Protein AF-A0A2R6EUV5-F1 (afdb_monomer_lite)

Sequence (141 aa):
TRKYAKRREFVTTEDEDHAREVRASMLAARQGQDDAFAELDSFAELDAQVDEAGIDDETYLAGSGIDPDAVAEAGERESSGSSSREETVRDALRELDEPTEDDIVAYTSERGVPEEYTRTALRKLVRAGEVSESRGVYRLL

Foldseek 3Di:
DCPCVPPDDQDDDPDPQVVVLSVVCVVCVVVVNNVVSVPDDGSVVVVVVVVVPDQDPCRVCVVVVHHVVVVVVVVVVQVDDDCHLLNQLVVQQVVDDQDFLVSSLVSSVVVPRHSVRSVVSQVVCVVVVQWDDDPRTIHGD

Secondary structure (DSSP, 8-state):
--TTTTPPP----S-HHHHHHHHHHHHHHHHT-HHHHHTSPPHHHHHHHHHHSS--HHHHHHHTT--HHHHHHHHHHHHSSSS-HHHHHHHHHHHSSS-BHHHHHHHHHHTT--HHHHHHHHHHHHHHTSEEEETTEEEE-

pLDDT: mean 86.88, std 10.49, range [44.81, 96.56]

Structure (mmCIF, N/CA/C/O backbone):
data_AF-A0A2R6EUV5-F1
#
_entry.id   AF-A0A2R6EUV5-F1
#
loop_
_atom_site.group_PDB
_atom_site.id
_atom_site.type_symbol
_atom_site.label_atom_id
_atom_site.label_alt_id
_atom_site.label_comp_id
_atom_site.label_asym_id
_atom_site.label_entity_id
_atom_site.label_seq_id
_atom_site.pdbx_PDB_ins_code
_atom_site.Cartn_x
_atom_site.Cartn_y
_atom_site.Cartn_z
_atom_site.occupancy
_atom_site.B_iso_or_equiv
_atom_site.auth_seq_id
_atom_site.auth_comp_id
_atom_site.auth_asym_id
_atom_site.auth_atom_id
_atom_site.pdbx_PDB_model_num
ATOM 1 N N . THR A 1 1 ? -8.170 29.679 25.928 1.00 59.78 1 THR A N 1
ATOM 2 C CA . THR A 1 1 ? -8.007 28.497 25.047 1.00 59.78 1 THR A CA 1
ATOM 3 C C . THR A 1 1 ? -7.784 27.251 25.900 1.00 59.78 1 THR A C 1
ATOM 5 O O . THR A 1 1 ? -6.671 27.005 26.326 1.00 59.78 1 THR A O 1
ATOM 8 N N . ARG A 1 2 ? -8.840 26.504 26.259 1.00 72.88 2 ARG A N 1
ATOM 9 C CA . ARG A 1 2 ? -8.752 25.211 26.987 1.00 72.88 2 ARG A CA 1
ATOM 10 C C .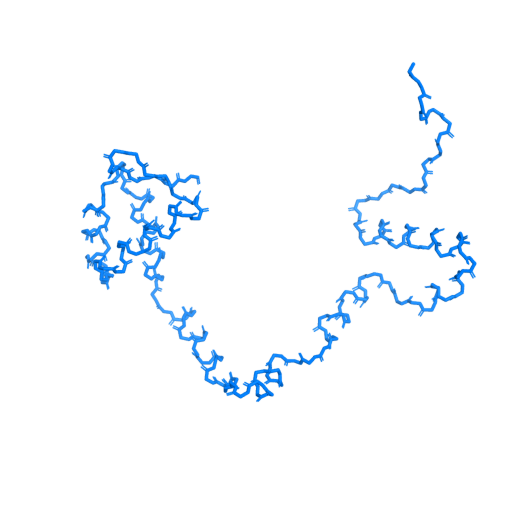 ARG A 1 2 ? -9.878 24.257 26.549 1.00 72.88 2 ARG A C 1
ATOM 12 O O . ARG A 1 2 ? -10.533 23.627 27.371 1.00 72.88 2 ARG A O 1
ATOM 19 N N . LYS A 1 3 ? -10.135 24.174 25.238 1.00 71.69 3 LYS A N 1
ATOM 20 C CA . LYS A 1 3 ? -11.258 23.403 24.659 1.00 71.69 3 LYS A CA 1
ATOM 21 C C . LYS A 1 3 ? -11.189 21.895 24.969 1.00 71.69 3 LYS A C 1
ATOM 23 O O . LYS A 1 3 ? -12.201 21.210 24.884 1.00 71.69 3 LYS A O 1
ATOM 28 N N . TYR A 1 4 ? -10.024 21.399 25.386 1.00 76.50 4 TYR A N 1
ATOM 29 C CA . TYR A 1 4 ? -9.775 19.975 25.615 1.00 76.50 4 TYR A CA 1
ATOM 30 C C . TYR A 1 4 ? -9.357 19.627 27.048 1.00 76.50 4 TYR A C 1
ATOM 32 O O . TYR A 1 4 ? -9.174 18.459 27.348 1.00 76.50 4 TYR A O 1
ATOM 40 N N . ALA A 1 5 ? -9.290 20.600 27.964 1.00 76.56 5 ALA A N 1
ATOM 41 C CA . ALA A 1 5 ? -8.778 20.376 29.324 1.00 76.56 5 ALA A CA 1
ATOM 42 C C . ALA A 1 5 ? -9.633 19.426 30.189 1.00 76.56 5 ALA A C 1
ATOM 44 O O . ALA A 1 5 ? -9.187 19.003 31.247 1.00 76.56 5 ALA A O 1
ATOM 45 N N . LYS A 1 6 ? -10.869 19.119 29.769 1.00 83.56 6 LYS A N 1
ATOM 46 C CA . LYS A 1 6 ? -11.764 18.166 30.450 1.00 83.56 6 LYS A CA 1
ATOM 47 C C . LYS A 1 6 ? -11.875 16.814 29.738 1.00 83.56 6 LYS A C 1
ATOM 49 O O . LYS A 1 6 ? -12.642 15.966 30.189 1.00 83.56 6 LYS A O 1
ATOM 54 N N . ARG A 1 7 ? -11.193 16.627 28.604 1.00 83.50 7 ARG A N 1
ATOM 55 C CA . ARG A 1 7 ? -11.191 15.338 27.906 1.00 83.50 7 ARG A CA 1
ATOM 56 C C . ARG A 1 7 ? -10.285 14.383 28.668 1.00 83.50 7 ARG A C 1
ATOM 58 O O . ARG A 1 7 ? -9.213 14.783 29.106 1.00 83.50 7 ARG A O 1
ATOM 65 N N . ARG A 1 8 ? -10.748 13.150 28.844 1.00 83.06 8 ARG A N 1
ATOM 66 C CA . ARG A 1 8 ? -9.929 12.068 29.383 1.00 83.06 8 ARG A CA 1
ATOM 67 C C . ARG A 1 8 ? -9.289 11.348 28.210 1.00 83.06 8 ARG A C 1
ATOM 69 O O . ARG A 1 8 ? -9.939 11.178 27.178 1.00 83.06 8 ARG A O 1
ATOM 76 N N . GLU A 1 9 ? -8.026 10.997 28.372 1.00 84.88 9 GLU A N 1
ATOM 77 C CA . GLU A 1 9 ? -7.363 10.068 27.471 1.00 84.88 9 GLU A CA 1
ATOM 78 C C . GLU A 1 9 ? -7.989 8.686 27.666 1.00 84.88 9 GLU A C 1
ATOM 80 O O . GLU A 1 9 ? -8.243 8.278 28.800 1.00 84.88 9 GLU A O 1
ATOM 85 N N . PHE A 1 10 ? -8.323 8.028 26.559 1.00 87.12 10 PHE A N 1
ATOM 86 C CA . PHE A 1 10 ? -8.945 6.707 26.579 1.00 87.12 10 PHE A CA 1
ATOM 87 C C . PHE A 1 10 ? -7.891 5.604 26.497 1.00 87.12 10 PHE A C 1
ATOM 89 O O . PHE A 1 10 ? -7.921 4.677 27.297 1.00 87.12 10 PHE A O 1
ATOM 96 N N . VAL A 1 11 ? -6.958 5.733 25.552 1.00 90.56 11 VAL A N 1
ATOM 97 C CA . VAL A 1 11 ? -5.829 4.826 25.349 1.00 90.56 11 VAL A CA 1
ATOM 98 C C . VAL A 1 11 ? -4.706 5.582 24.639 1.00 90.56 11 VAL A C 1
ATOM 100 O O . VAL A 1 11 ? -4.984 6.474 23.833 1.00 90.56 11 VAL A O 1
ATOM 103 N N . THR A 1 12 ? -3.465 5.202 24.928 1.00 92.06 12 THR A N 1
ATOM 104 C CA . THR A 1 12 ? -2.264 5.588 24.182 1.00 92.06 12 THR A CA 1
ATOM 105 C C . THR A 1 12 ? -1.470 4.315 23.927 1.00 92.06 12 THR A C 1
ATOM 107 O O . THR A 1 12 ? -1.209 3.565 24.864 1.00 92.06 12 THR A O 1
ATOM 110 N N . THR A 1 13 ? -1.118 4.060 22.672 1.00 93.25 13 THR A N 1
ATOM 111 C CA . THR A 1 13 ? -0.372 2.872 22.245 1.00 93.25 13 THR A CA 1
ATOM 112 C C . THR A 1 13 ? 0.444 3.199 20.997 1.00 93.25 13 THR A C 1
ATOM 114 O O . THR A 1 13 ? 0.079 4.104 20.245 1.00 93.25 13 THR A O 1
ATOM 117 N N . GLU A 1 14 ? 1.550 2.486 20.808 1.00 93.50 14 GLU A N 1
ATOM 118 C CA . GLU A 1 14 ? 2.384 2.541 19.598 1.00 93.50 14 GLU A CA 1
ATOM 119 C C . GLU A 1 14 ? 1.953 1.494 18.555 1.00 93.50 14 GLU A C 1
ATOM 121 O O . GLU A 1 14 ? 2.367 1.566 17.403 1.00 93.50 14 GLU A O 1
ATOM 126 N N . ASP A 1 15 ? 1.104 0.549 18.961 1.00 91.81 15 ASP A N 1
ATOM 127 C CA . ASP A 1 15 ? 0.519 -0.489 18.115 1.00 91.81 15 ASP A CA 1
ATOM 128 C C . ASP A 1 15 ? -0.789 0.017 17.483 1.00 91.81 15 ASP A C 1
ATOM 130 O O . ASP A 1 15 ? -1.746 0.376 18.184 1.00 91.81 15 ASP A O 1
ATOM 134 N N . GLU A 1 16 ? -0.816 0.074 16.151 1.00 89.75 16 GLU A N 1
ATOM 135 C CA . GLU A 1 16 ? -1.960 0.563 15.386 1.00 89.75 16 GLU A CA 1
ATOM 136 C C . GLU A 1 16 ? -3.181 -0.364 15.487 1.00 89.75 16 GLU A C 1
ATOM 138 O O . GLU A 1 16 ? -4.308 0.128 15.619 1.00 89.75 16 GLU A O 1
ATOM 143 N N . ASP A 1 17 ? -2.975 -1.681 15.482 1.00 90.44 17 ASP A N 1
ATOM 144 C CA . ASP A 1 17 ? -4.051 -2.669 15.571 1.00 90.44 17 ASP A CA 1
ATOM 145 C C . ASP A 1 17 ? -4.714 -2.580 16.941 1.00 90.44 17 ASP A C 1
ATOM 147 O O . ASP A 1 17 ? -5.941 -2.476 17.039 1.00 90.44 17 ASP A O 1
ATOM 151 N N . HIS A 1 18 ? -3.908 -2.447 17.997 1.00 90.06 18 HIS A N 1
ATOM 152 C CA . HIS A 1 18 ? -4.421 -2.212 19.344 1.00 90.06 18 HIS A CA 1
ATOM 153 C C . HIS A 1 18 ? -5.224 -0.901 19.438 1.00 90.06 18 HIS A C 1
ATOM 155 O O . HIS A 1 18 ? -6.277 -0.846 20.083 1.00 90.06 18 HIS A O 1
ATOM 161 N N . ALA A 1 19 ? -4.779 0.170 18.769 1.00 93.31 19 ALA A N 1
ATOM 162 C CA . ALA A 1 19 ? -5.521 1.431 18.733 1.00 93.31 19 ALA A CA 1
ATOM 163 C C . ALA A 1 19 ? -6.877 1.292 18.015 1.00 93.31 19 ALA A C 1
ATOM 165 O O . ALA A 1 19 ? -7.877 1.873 18.464 1.00 93.31 19 ALA A O 1
ATOM 166 N N . ARG A 1 20 ? -6.931 0.535 16.908 1.00 91.06 20 ARG A N 1
ATOM 167 C CA . ARG A 1 20 ? -8.175 0.254 16.170 1.00 91.06 20 ARG A CA 1
ATOM 168 C C . ARG A 1 20 ? -9.129 -0.602 16.999 1.00 91.06 20 ARG A C 1
ATOM 170 O O . ARG A 1 20 ? -10.304 -0.242 17.106 1.00 91.06 20 ARG A O 1
ATOM 177 N N . GLU A 1 21 ? -8.622 -1.634 17.661 1.00 91.44 21 GLU A N 1
ATOM 178 C CA . GLU A 1 21 ? -9.404 -2.549 18.493 1.00 91.44 21 GLU A CA 1
ATOM 179 C C . GLU A 1 21 ? -10.068 -1.835 19.676 1.00 91.44 21 GLU A C 1
ATOM 181 O O . GLU A 1 21 ? -11.283 -1.921 19.863 1.00 91.44 21 GLU A O 1
ATOM 186 N N . VAL A 1 22 ? -9.314 -1.022 20.424 1.00 93.50 22 VAL A N 1
ATOM 187 C CA . VAL A 1 22 ? -9.858 -0.266 21.565 1.00 93.50 22 VAL A CA 1
ATOM 188 C C . VAL A 1 22 ? -10.907 0.753 21.119 1.00 93.50 22 VAL A C 1
ATOM 190 O O . VAL A 1 22 ? -11.920 0.968 21.790 1.00 93.50 22 VAL A O 1
ATOM 193 N N . ARG A 1 23 ? -10.709 1.395 19.965 1.00 92.88 23 ARG A N 1
ATOM 194 C CA . ARG A 1 23 ? -11.715 2.309 19.417 1.00 92.88 23 ARG A CA 1
ATOM 195 C C . ARG A 1 23 ? -12.986 1.561 19.011 1.00 92.88 23 ARG A C 1
ATOM 197 O O . ARG A 1 23 ? -14.081 2.083 19.240 1.00 92.88 23 ARG A O 1
ATOM 204 N N . ALA A 1 24 ? -12.848 0.393 18.393 1.00 92.69 24 ALA A N 1
ATOM 205 C CA . ALA A 1 24 ? -13.968 -0.429 17.957 1.00 92.69 24 ALA A CA 1
ATOM 206 C C . ALA A 1 24 ? -14.770 -0.956 19.154 1.00 92.69 24 ALA A C 1
ATOM 208 O O . ALA A 1 24 ? -15.988 -0.770 19.176 1.00 92.69 24 ALA A O 1
ATOM 209 N N . SER A 1 25 ? -14.104 -1.458 20.197 1.00 92.69 25 SER A N 1
ATOM 210 C CA . SER A 1 25 ? -14.760 -1.915 21.429 1.00 92.69 25 SER A CA 1
ATOM 211 C C . SER A 1 25 ? -15.545 -0.790 22.113 1.00 92.69 25 SER A C 1
ATOM 213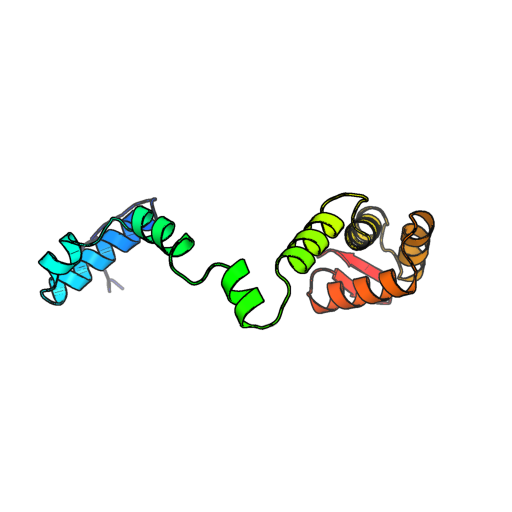 O O . SER A 1 25 ? -16.705 -0.966 22.480 1.00 92.69 25 SER A O 1
ATOM 215 N N . MET A 1 26 ? -14.987 0.425 22.186 1.00 92.94 26 MET A N 1
ATOM 216 C CA . MET A 1 26 ? -15.699 1.592 2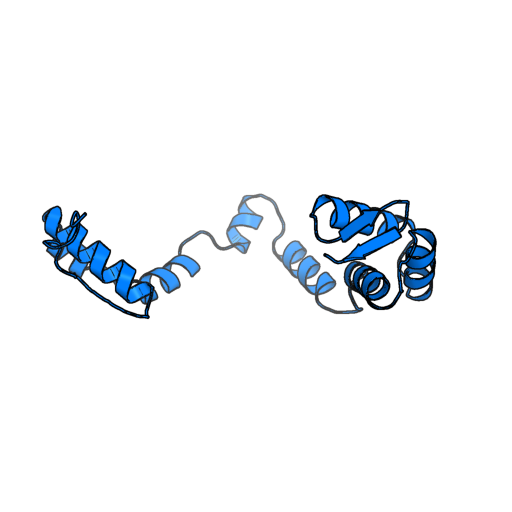2.724 1.00 92.94 26 MET A CA 1
ATOM 217 C C . MET A 1 26 ? -16.927 1.986 21.889 1.00 92.94 26 MET A C 1
ATOM 219 O O . MET A 1 26 ? -17.928 2.455 22.439 1.00 92.94 26 MET A O 1
ATOM 223 N N . LEU A 1 27 ? -16.869 1.839 20.561 1.00 94.00 27 LEU A N 1
ATOM 224 C CA . LEU A 1 27 ? -18.000 2.116 19.670 1.00 94.00 27 LEU A CA 1
ATOM 225 C C . LEU A 1 27 ? -19.074 1.027 19.734 1.00 94.00 27 LEU A C 1
ATOM 227 O O . LEU A 1 27 ? -20.257 1.364 19.646 1.00 94.00 27 LEU A O 1
ATOM 231 N N . ALA A 1 28 ? -18.678 -0.235 19.897 1.00 94.19 28 ALA A N 1
ATOM 232 C CA . ALA A 1 28 ? -19.579 -1.360 20.115 1.00 94.19 28 ALA A CA 1
ATOM 233 C C . ALA A 1 28 ? -20.322 -1.192 21.442 1.00 94.19 28 ALA A C 1
ATOM 235 O O . ALA A 1 28 ? -21.552 -1.184 21.452 1.00 94.19 28 ALA A O 1
ATOM 236 N N . ALA A 1 29 ? -19.597 -0.882 22.519 1.00 92.19 29 ALA A N 1
ATOM 237 C CA . ALA A 1 29 ? -20.180 -0.614 23.829 1.00 92.19 29 ALA A CA 1
ATOM 238 C C . ALA A 1 29 ? -21.154 0.560 23.822 1.00 92.19 29 ALA A C 1
ATOM 240 O O . ALA A 1 29 ? -22.244 0.521 24.393 1.00 92.19 29 ALA A O 1
ATOM 241 N N . ARG A 1 30 ? -20.812 1.623 23.090 1.00 92.69 30 ARG A N 1
ATOM 242 C CA . ARG A 1 30 ? -21.715 2.761 22.903 1.00 92.69 30 ARG A CA 1
ATOM 243 C C . ARG A 1 30 ? -23.016 2.384 22.180 1.00 92.69 30 ARG A C 1
ATOM 245 O O . ARG A 1 30 ? -24.013 3.084 22.353 1.00 92.69 30 ARG A O 1
ATOM 252 N N . GLN A 1 31 ? -22.999 1.340 21.357 1.00 95.19 31 GLN A N 1
ATOM 253 C CA . GLN A 1 31 ? -24.149 0.848 20.596 1.00 95.19 31 GLN A CA 1
ATOM 254 C C . GLN A 1 31 ? -24.836 -0.364 21.247 1.00 95.19 31 GLN A C 1
ATOM 256 O O . GLN A 1 31 ? -25.828 -0.838 20.700 1.00 95.19 31 GLN A O 1
ATOM 261 N N . GLY A 1 32 ? -24.351 -0.838 22.404 1.00 94.31 32 GLY A N 1
ATOM 262 C CA . GLY A 1 32 ? -24.860 -2.040 23.072 1.00 94.31 32 GLY A CA 1
ATOM 263 C C . GLY A 1 32 ? -24.577 -3.331 22.298 1.00 94.31 32 GLY A C 1
ATOM 264 O O . GLY A 1 32 ? -25.407 -4.233 22.300 1.00 94.31 32 GLY A O 1
ATOM 265 N N . GLN A 1 33 ? -23.461 -3.375 21.570 1.00 94.44 33 GLN A N 1
ATOM 266 C CA . GLN A 1 33 ? -22.997 -4.513 20.764 1.00 94.44 33 GLN A CA 1
ATOM 267 C C . GLN A 1 33 ? -21.730 -5.140 21.374 1.00 94.44 33 GLN A C 1
ATOM 269 O O . GLN A 1 33 ? -20.891 -5.675 20.656 1.00 94.44 33 GLN A O 1
ATOM 274 N N . ASP A 1 34 ? -21.552 -5.013 22.690 1.00 90.12 34 ASP A N 1
ATOM 275 C CA . ASP A 1 34 ? -20.367 -5.462 23.429 1.00 90.12 34 ASP A CA 1
ATOM 276 C C . ASP A 1 34 ? -20.107 -6.960 23.237 1.00 90.12 34 ASP A C 1
ATOM 278 O O . ASP A 1 34 ? -18.987 -7.358 22.926 1.00 90.12 34 ASP A O 1
ATOM 282 N N . ASP A 1 35 ? -21.162 -7.770 23.369 1.00 89.00 35 ASP A N 1
ATOM 283 C CA . ASP A 1 35 ? -21.089 -9.228 23.245 1.00 89.00 35 ASP A CA 1
ATOM 284 C C . ASP A 1 35 ? -20.720 -9.641 21.814 1.00 89.00 35 ASP A C 1
ATOM 286 O O . ASP A 1 35 ? -19.834 -10.464 21.618 1.00 89.00 35 ASP A O 1
ATOM 290 N N . ALA A 1 36 ? -21.325 -8.997 20.810 1.00 89.75 36 ALA A N 1
ATOM 291 C CA . ALA A 1 36 ? -21.023 -9.258 19.404 1.00 89.75 36 ALA A CA 1
ATOM 292 C C . ALA A 1 36 ? -19.582 -8.875 19.038 1.00 89.75 36 ALA A C 1
ATOM 294 O O . ALA A 1 36 ? -18.964 -9.534 18.212 1.00 89.75 36 ALA A O 1
ATOM 295 N N . PHE A 1 37 ? -19.035 -7.818 19.646 1.00 90.44 37 PHE A N 1
ATOM 296 C CA . PHE A 1 37 ? -17.633 -7.453 19.453 1.00 90.44 37 PHE A CA 1
ATOM 297 C C . PHE A 1 37 ? -16.684 -8.452 20.124 1.00 90.44 37 PHE A C 1
ATOM 299 O O . PHE A 1 37 ? -15.632 -8.740 19.570 1.00 90.44 37 PHE A O 1
ATOM 306 N N . ALA A 1 38 ? -17.048 -8.995 21.289 1.00 89.12 38 ALA A N 1
ATOM 307 C CA . ALA A 1 38 ? -16.240 -9.993 21.991 1.00 89.12 38 ALA A CA 1
ATOM 308 C C . ALA A 1 38 ? -16.170 -11.352 21.267 1.00 89.12 38 ALA A C 1
ATOM 310 O O . ALA A 1 38 ? -15.284 -12.148 21.567 1.00 89.12 38 ALA A O 1
ATOM 311 N N . GLU A 1 39 ? -17.098 -11.619 20.346 1.00 89.75 39 GLU A N 1
ATOM 312 C CA . GLU A 1 39 ? -17.082 -12.793 19.464 1.00 89.75 39 GLU A CA 1
ATOM 313 C C . GLU A 1 39 ? -16.171 -12.620 18.238 1.00 89.75 39 GLU A C 1
ATOM 315 O O . GLU A 1 39 ? -15.904 -13.602 17.549 1.00 89.75 39 GLU A O 1
ATOM 320 N N . LEU A 1 40 ? -15.717 -11.396 17.943 1.00 87.25 40 LEU A N 1
ATOM 321 C CA . LEU A 1 40 ? -14.799 -11.137 16.837 1.00 87.25 40 LEU A CA 1
ATOM 322 C C . LEU A 1 40 ? -13.362 -11.467 17.245 1.00 87.25 40 LEU A C 1
ATOM 324 O O . LEU A 1 40 ? -12.953 -11.212 18.379 1.00 87.25 40 LEU A O 1
ATOM 328 N N . ASP A 1 41 ? -12.591 -11.977 16.287 1.00 85.81 41 ASP A N 1
ATOM 329 C CA . ASP A 1 41 ? -11.151 -12.152 16.447 1.00 85.81 41 ASP A CA 1
ATOM 330 C C . ASP A 1 41 ? -10.436 -10.795 16.570 1.00 85.81 41 ASP A C 1
ATOM 332 O O . ASP A 1 41 ? -10.985 -9.733 16.243 1.00 85.81 41 ASP A O 1
ATOM 336 N N . SER A 1 42 ? -9.190 -10.821 17.049 1.00 82.69 42 SER A N 1
ATOM 337 C CA . SER A 1 42 ? -8.375 -9.608 17.150 1.00 82.69 42 SER A CA 1
ATOM 338 C C . SER A 1 42 ? -8.144 -8.975 15.775 1.00 82.69 42 SER A C 1
ATOM 340 O O . SER A 1 42 ? -8.181 -9.650 14.746 1.00 82.69 42 SER A O 1
ATOM 342 N N . PHE A 1 43 ? -7.862 -7.670 15.726 1.00 82.44 43 PHE A N 1
ATOM 343 C CA . PHE A 1 43 ? -7.649 -6.992 14.437 1.00 82.44 43 PHE A CA 1
ATOM 344 C C . PHE A 1 43 ? -6.513 -7.610 13.607 1.00 82.44 43 PHE A C 1
ATOM 346 O O . PHE A 1 43 ? -6.635 -7.673 12.389 1.00 82.44 43 PHE A O 1
ATOM 353 N N . ALA A 1 44 ? -5.456 -8.101 14.257 1.00 81.56 44 ALA A N 1
ATOM 354 C CA . ALA A 1 44 ? -4.354 -8.788 13.584 1.00 81.56 44 ALA A CA 1
ATOM 355 C C . ALA A 1 44 ? -4.787 -10.132 12.965 1.00 81.56 44 ALA A C 1
ATOM 357 O O . ALA A 1 44 ? -4.320 -10.506 11.893 1.00 81.56 44 ALA A O 1
ATOM 358 N N . GLU A 1 45 ? -5.694 -10.858 13.620 1.00 82.19 45 GLU A N 1
ATOM 359 C CA . GLU A 1 45 ? -6.245 -12.113 13.097 1.00 82.19 45 GLU A CA 1
ATOM 360 C C . GLU A 1 45 ? -7.262 -11.868 11.981 1.00 82.19 45 GLU A C 1
ATOM 362 O O . GLU A 1 45 ? -7.276 -12.603 10.997 1.00 82.19 45 GLU A O 1
ATOM 367 N N . LEU A 1 46 ? -8.077 -10.817 12.098 1.00 85.56 46 LEU A N 1
ATOM 368 C CA . LEU A 1 46 ? -9.000 -10.410 11.039 1.00 85.56 46 LEU A CA 1
ATOM 369 C C . LEU A 1 46 ? -8.257 -9.982 9.768 1.00 85.56 46 LEU A C 1
ATOM 371 O O . LEU A 1 46 ? -8.728 -10.287 8.679 1.00 85.56 46 LEU A O 1
ATOM 375 N N . ASP A 1 47 ? -7.110 -9.309 9.886 1.00 78.19 47 ASP A N 1
ATOM 376 C CA . ASP A 1 47 ? -6.279 -8.916 8.738 1.00 78.19 47 ASP A CA 1
ATOM 377 C C . ASP A 1 47 ? -5.750 -10.149 7.985 1.00 78.19 47 ASP A C 1
ATOM 379 O O . ASP A 1 47 ? -5.946 -10.271 6.778 1.00 78.19 47 ASP A O 1
ATOM 383 N N . ALA A 1 48 ? -5.226 -11.139 8.718 1.00 79.19 48 ALA A N 1
ATOM 384 C CA . ALA A 1 48 ? -4.791 -12.409 8.135 1.00 79.19 48 ALA A CA 1
ATOM 385 C C . ALA A 1 48 ? -5.943 -13.182 7.465 1.00 79.19 48 ALA A C 1
ATOM 387 O O . ALA A 1 48 ? -5.754 -13.812 6.428 1.00 79.19 48 ALA A O 1
ATOM 388 N N . GLN A 1 49 ? -7.152 -13.125 8.034 1.00 77.75 49 GLN A N 1
ATOM 389 C CA . GLN A 1 49 ? -8.334 -13.729 7.417 1.00 77.75 49 GLN A CA 1
ATOM 390 C C . GLN A 1 49 ? -8.765 -12.996 6.145 1.00 77.75 49 GLN A C 1
ATOM 392 O O . GLN A 1 49 ? -9.287 -13.641 5.243 1.00 77.75 49 GLN A O 1
ATOM 397 N N . VAL A 1 50 ? -8.575 -11.674 6.053 1.00 80.69 50 VAL A N 1
ATOM 398 C CA . VAL A 1 50 ? -8.924 -10.893 4.855 1.00 80.69 50 VAL A CA 1
ATOM 399 C C . VAL A 1 50 ? -8.081 -11.310 3.653 1.00 80.69 50 VAL A C 1
ATOM 401 O O . VAL A 1 50 ? -8.633 -11.410 2.560 1.00 80.69 50 VAL A O 1
ATOM 404 N N . ASP A 1 51 ? -6.798 -11.617 3.850 1.00 69.81 51 ASP A N 1
ATOM 405 C CA . ASP A 1 51 ? -5.929 -12.124 2.778 1.00 69.81 51 ASP A CA 1
ATOM 406 C C . ASP A 1 51 ? -6.436 -13.453 2.189 1.00 69.81 51 ASP A C 1
ATOM 408 O O . ASP A 1 51 ? -6.281 -13.715 0.997 1.00 69.81 51 ASP A O 1
ATOM 412 N N . GLU A 1 52 ? -7.092 -14.280 3.004 1.00 73.31 52 GLU A N 1
ATOM 413 C CA . GLU A 1 52 ? -7.720 -15.536 2.574 1.00 73.31 52 GLU A CA 1
ATOM 414 C C . GLU A 1 52 ? -9.207 -15.368 2.201 1.00 73.31 52 GLU A C 1
ATOM 416 O O . GLU A 1 52 ? -9.828 -16.275 1.637 1.00 73.31 52 GLU A O 1
ATOM 421 N N . ALA A 1 53 ? -9.808 -14.213 2.500 1.00 75.81 53 ALA A N 1
ATOM 422 C CA . ALA A 1 53 ? -11.222 -13.952 2.284 1.00 75.81 53 ALA A CA 1
ATOM 423 C C . ALA A 1 53 ? -11.468 -13.404 0.880 1.00 75.81 53 ALA A C 1
ATOM 425 O O . ALA A 1 53 ? -11.367 -12.209 0.606 1.00 75.81 53 ALA A O 1
ATOM 426 N N . GLY A 1 54 ? -11.922 -14.274 -0.012 1.00 82.69 54 GLY A N 1
ATOM 427 C CA . GLY A 1 54 ? -12.348 -13.852 -1.335 1.00 82.69 54 GLY A CA 1
ATOM 428 C C . GLY A 1 54 ? -12.350 -14.989 -2.331 1.00 82.69 54 GLY A C 1
ATOM 429 O O . GLY A 1 54 ? -12.272 -16.162 -1.979 1.00 82.69 54 GLY A O 1
ATOM 430 N N . ILE A 1 55 ? -12.487 -14.607 -3.594 1.00 87.69 55 ILE A N 1
ATOM 431 C CA . ILE A 1 55 ? -12.186 -15.494 -4.708 1.00 87.69 55 ILE A CA 1
ATOM 432 C C . ILE A 1 55 ? -10.701 -15.296 -4.992 1.00 87.69 55 ILE A C 1
ATOM 434 O O . ILE A 1 55 ? -10.285 -14.159 -5.206 1.00 87.69 55 ILE A O 1
ATOM 438 N N . ASP A 1 56 ? -9.931 -16.379 -4.973 1.00 87.00 56 ASP A N 1
ATOM 439 C CA . ASP A 1 56 ? -8.515 -16.355 -5.325 1.00 87.00 56 ASP A CA 1
ATOM 440 C C . ASP A 1 56 ? -8.300 -15.839 -6.757 1.00 87.00 56 ASP A C 1
ATOM 442 O O . ASP A 1 56 ? -9.174 -15.953 -7.623 1.00 87.00 56 ASP A O 1
ATOM 446 N N . ASP A 1 57 ? -7.124 -15.260 -7.007 1.00 87.12 57 ASP A N 1
ATOM 447 C CA . ASP A 1 57 ? -6.788 -14.666 -8.303 1.00 87.12 57 ASP A CA 1
ATOM 448 C C . ASP A 1 57 ? -6.946 -15.671 -9.454 1.00 87.12 57 ASP A C 1
ATOM 450 O O . ASP A 1 57 ? -7.451 -15.309 -10.516 1.00 87.12 57 ASP A O 1
ATOM 454 N N . GLU A 1 58 ? -6.585 -16.942 -9.244 1.00 89.69 58 GLU A N 1
ATOM 455 C CA . GLU A 1 58 ? -6.746 -18.013 -10.236 1.00 89.69 58 GLU A CA 1
ATOM 456 C C . GLU A 1 58 ? -8.219 -18.175 -10.635 1.00 89.69 58 GLU A C 1
ATOM 458 O O . GLU A 1 58 ? -8.572 -18.091 -11.818 1.00 89.69 58 GLU A O 1
ATOM 463 N N . THR A 1 59 ? -9.099 -18.326 -9.648 1.00 90.69 59 THR A N 1
ATOM 464 C CA . THR A 1 59 ? -10.541 -18.475 -9.845 1.00 90.69 59 THR A CA 1
ATOM 465 C C . THR A 1 59 ? -11.155 -17.215 -10.454 1.00 90.69 59 THR A C 1
ATOM 467 O O . THR A 1 59 ? -12.022 -17.311 -11.331 1.00 90.69 59 THR A O 1
ATOM 470 N N . TYR A 1 60 ? -10.707 -16.023 -10.051 1.00 91.75 60 TYR A N 1
ATOM 471 C CA . TYR A 1 60 ? -11.177 -14.761 -10.621 1.00 91.75 60 TYR A CA 1
ATOM 472 C C . TYR A 1 60 ? -10.780 -14.613 -12.097 1.00 91.75 60 TYR A C 1
ATOM 474 O O . TYR A 1 60 ? -11.618 -14.255 -12.935 1.00 91.75 60 TYR A O 1
ATOM 482 N N . LEU A 1 61 ? -9.523 -14.906 -12.436 1.00 94.81 61 LEU A N 1
ATOM 483 C CA . LEU A 1 61 ? -9.006 -14.833 -13.801 1.00 94.81 61 LEU A CA 1
ATOM 484 C C . LEU A 1 61 ? -9.714 -15.846 -14.700 1.00 94.81 61 LEU A C 1
ATOM 486 O O . LEU A 1 61 ? -10.265 -15.454 -15.734 1.00 94.81 61 LEU A O 1
ATOM 490 N N . ALA A 1 62 ? -9.813 -17.103 -14.261 1.00 91.44 62 ALA A N 1
ATOM 491 C CA . ALA A 1 62 ? -10.512 -18.154 -14.992 1.00 91.44 62 ALA A CA 1
ATOM 492 C C . ALA A 1 62 ? -11.994 -17.804 -15.216 1.00 91.44 62 ALA A C 1
ATOM 494 O O . ALA A 1 62 ? -12.504 -17.918 -16.335 1.00 91.44 62 ALA A O 1
ATOM 495 N N . GLY A 1 63 ? -12.683 -17.301 -14.185 1.00 92.50 63 GLY A N 1
ATOM 496 C CA . GLY A 1 63 ? -14.068 -16.826 -14.285 1.00 92.50 63 GLY A CA 1
ATOM 497 C C . GLY A 1 63 ? -14.242 -15.631 -15.231 1.00 92.50 63 GLY A C 1
ATOM 498 O O . GLY A 1 63 ? -15.292 -15.483 -15.858 1.00 92.50 63 GLY A O 1
ATOM 499 N N . SER A 1 64 ? -13.198 -14.817 -15.388 1.00 93.69 64 SER A N 1
ATOM 500 C CA . SER A 1 64 ? -13.141 -13.685 -16.322 1.00 93.69 64 SER A CA 1
ATOM 501 C C . SER A 1 64 ? -12.742 -14.088 -17.750 1.00 93.69 64 SER A C 1
ATOM 503 O O . SER A 1 64 ? -12.675 -13.232 -18.633 1.00 93.69 64 SER A O 1
ATOM 505 N N . GLY A 1 65 ? -12.490 -15.379 -18.000 1.00 94.19 65 GLY A N 1
ATOM 506 C CA . GLY A 1 65 ? -12.027 -15.895 -19.291 1.00 94.19 65 GLY A CA 1
ATOM 507 C C . GLY A 1 65 ? -10.551 -15.608 -19.584 1.00 94.19 65 GLY A C 1
ATOM 508 O O . GLY A 1 65 ? -10.145 -15.660 -20.745 1.00 94.19 65 GLY A O 1
ATOM 509 N N . ILE A 1 66 ? -9.767 -15.277 -18.556 1.00 94.81 66 ILE A N 1
ATOM 510 C CA . ILE A 1 66 ? -8.318 -15.080 -18.621 1.00 94.81 66 ILE A CA 1
ATOM 511 C C . ILE A 1 66 ? -7.643 -16.367 -18.137 1.00 94.81 66 ILE A C 1
ATOM 513 O O . ILE A 1 66 ? -8.076 -16.963 -17.157 1.00 94.81 66 ILE A O 1
ATOM 517 N N . ASP A 1 67 ? -6.593 -16.798 -18.832 1.00 92.19 67 ASP A N 1
ATOM 518 C CA . ASP A 1 67 ? -5.808 -17.978 -18.460 1.00 92.19 67 ASP A CA 1
ATOM 519 C C . ASP A 1 67 ? -4.837 -17.625 -17.310 1.00 92.19 67 ASP A C 1
ATOM 521 O O . ASP A 1 67 ? -3.913 -16.834 -17.534 1.00 92.19 67 ASP A O 1
ATOM 525 N N . PRO A 1 68 ? -5.044 -18.153 -16.087 1.00 90.44 68 PRO A N 1
ATOM 526 C CA . PRO A 1 68 ? -4.216 -17.816 -14.933 1.00 90.44 68 PRO A CA 1
ATOM 527 C C . PRO A 1 68 ? -2.774 -18.323 -15.071 1.00 90.44 68 PRO A C 1
ATOM 529 O O . PRO A 1 68 ? -1.850 -17.603 -14.688 1.00 90.44 68 PRO A O 1
ATOM 532 N N . ASP A 1 69 ? -2.558 -19.490 -15.688 1.00 88.94 69 ASP A N 1
ATOM 533 C CA . ASP A 1 69 ? -1.220 -20.055 -15.903 1.00 88.94 69 ASP A CA 1
ATOM 534 C C . ASP A 1 69 ? -0.407 -19.160 -16.847 1.00 88.94 69 ASP A C 1
ATOM 536 O O . ASP A 1 69 ? 0.757 -18.844 -16.592 1.00 88.94 69 ASP A O 1
ATOM 540 N N . ALA A 1 70 ? -1.042 -18.675 -17.918 1.00 87.38 70 ALA A N 1
ATOM 541 C CA . ALA A 1 70 ? -0.404 -17.760 -18.862 1.00 87.38 70 ALA A CA 1
ATOM 542 C C . ALA A 1 70 ? -0.027 -16.410 -18.218 1.00 87.38 70 ALA A C 1
ATOM 544 O O . ALA A 1 70 ? 0.984 -15.807 -18.594 1.00 87.38 70 ALA A O 1
ATOM 545 N N . VAL A 1 71 ? -0.830 -15.923 -17.264 1.00 87.50 71 VAL A N 1
ATOM 546 C CA . VAL A 1 71 ? -0.551 -14.695 -16.500 1.00 87.50 71 VAL A CA 1
ATOM 547 C C . VAL A 1 71 ? 0.610 -14.909 -15.528 1.00 87.50 71 VAL A C 1
ATOM 549 O O . VAL A 1 71 ? 1.525 -14.083 -15.502 1.00 87.50 71 VAL A O 1
ATOM 552 N N . ALA A 1 72 ? 0.620 -16.017 -14.783 1.00 84.81 72 ALA A N 1
ATOM 553 C CA . ALA A 1 72 ? 1.708 -16.364 -13.871 1.00 84.81 72 ALA A CA 1
ATOM 554 C C . ALA A 1 72 ? 3.045 -16.498 -14.622 1.00 84.81 72 ALA A C 1
ATOM 556 O O . ALA A 1 72 ? 4.033 -15.857 -14.261 1.00 84.81 72 ALA A O 1
ATOM 557 N N . GLU A 1 73 ? 3.054 -17.221 -15.745 1.00 82.62 73 GLU A N 1
ATOM 558 C CA . GLU A 1 73 ? 4.240 -17.387 -16.592 1.00 82.62 73 GLU A CA 1
ATOM 559 C C . GLU A 1 73 ? 4.734 -16.045 -17.167 1.00 82.62 73 GLU A C 1
ATOM 561 O O . GLU A 1 73 ? 5.938 -15.805 -17.292 1.00 82.62 73 GLU A O 1
ATOM 566 N N . ALA A 1 74 ? 3.818 -15.134 -17.514 1.00 76.94 74 ALA A N 1
ATOM 567 C CA . ALA A 1 74 ? 4.184 -13.796 -17.969 1.00 76.94 74 ALA A CA 1
ATOM 568 C C . ALA A 1 74 ? 4.861 -12.967 -16.863 1.00 76.94 74 ALA A C 1
ATOM 570 O O . ALA A 1 74 ? 5.847 -12.288 -17.155 1.00 76.94 74 ALA A O 1
ATOM 571 N N . GLY A 1 75 ? 4.384 -13.055 -15.616 1.00 71.44 75 GLY A N 1
ATOM 572 C CA . GLY A 1 75 ? 4.990 -12.384 -14.460 1.00 71.44 75 GLY A CA 1
ATOM 573 C C . GLY A 1 75 ? 6.364 -12.952 -14.077 1.00 71.44 75 GLY A C 1
ATOM 574 O O . GLY A 1 75 ? 7.300 -12.206 -13.776 1.00 71.44 75 GLY A O 1
ATOM 575 N N . GLU A 1 76 ? 6.545 -14.270 -14.166 1.00 64.38 76 GLU A N 1
ATOM 576 C CA . GLU A 1 76 ? 7.849 -14.912 -13.945 1.00 64.38 76 GLU A CA 1
ATOM 577 C C . GLU A 1 76 ? 8.881 -14.508 -15.011 1.00 64.38 76 GLU A C 1
ATOM 579 O O . GLU A 1 76 ? 10.043 -14.236 -14.696 1.00 64.38 76 GLU A O 1
ATOM 584 N N . ARG A 1 77 ? 8.456 -14.381 -16.276 1.00 57.16 77 ARG A N 1
ATOM 585 C CA . ARG A 1 77 ? 9.318 -13.903 -17.370 1.00 57.16 77 ARG A CA 1
ATOM 586 C C . ARG A 1 77 ? 9.739 -12.438 -17.232 1.00 57.16 77 ARG A C 1
ATOM 588 O O . ARG A 1 77 ? 10.770 -12.070 -17.787 1.00 57.16 77 ARG A O 1
ATOM 595 N N . GLU A 1 78 ? 8.975 -11.611 -16.523 1.00 54.69 78 GLU A N 1
ATOM 596 C CA . GLU A 1 78 ? 9.357 -10.224 -16.226 1.00 54.69 78 GLU A CA 1
ATOM 597 C C . GLU A 1 78 ? 10.323 -10.128 -15.031 1.00 54.69 78 GLU A C 1
ATOM 599 O O . GLU A 1 78 ? 11.199 -9.265 -15.014 1.00 54.69 78 GLU A O 1
ATOM 604 N N . SER A 1 79 ? 10.212 -11.036 -14.057 1.00 52.38 79 SER A N 1
ATOM 605 C CA . SER A 1 79 ? 11.026 -11.014 -12.831 1.00 52.38 79 SER A CA 1
ATOM 606 C C . SER A 1 79 ? 12.388 -11.713 -12.955 1.00 52.38 79 SER A C 1
ATOM 608 O O . SER A 1 79 ? 13.298 -11.418 -12.177 1.00 52.38 79 SER A O 1
ATOM 610 N N . SER A 1 80 ? 12.576 -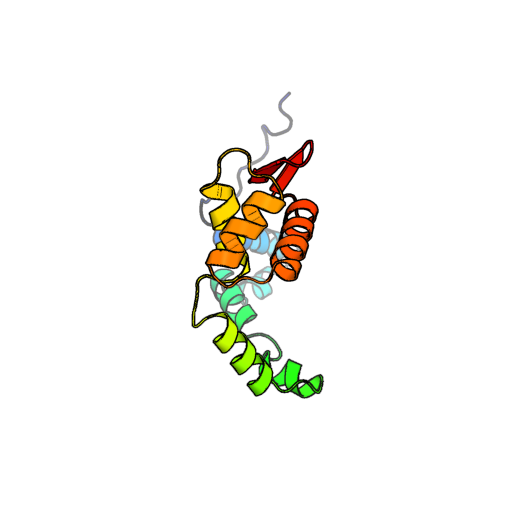12.602 -13.938 1.00 46.50 80 SER A N 1
ATOM 611 C CA . SER A 1 80 ? 13.812 -13.376 -14.109 1.00 46.50 80 SER A CA 1
ATOM 612 C C . SER A 1 80 ? 14.591 -12.994 -15.376 1.00 46.50 80 SER A C 1
ATOM 614 O O . SER A 1 80 ? 14.484 -13.639 -16.416 1.00 46.50 80 SER A O 1
ATOM 616 N N . GLY A 1 81 ? 15.444 -11.968 -15.281 1.00 44.81 81 GLY A N 1
ATOM 617 C CA . GLY A 1 81 ? 16.601 -11.821 -16.175 1.00 44.81 81 GLY A CA 1
ATOM 618 C C . GLY A 1 81 ? 16.739 -10.481 -16.903 1.00 44.81 81 GLY A C 1
ATOM 619 O O . GLY A 1 81 ? 15.910 -10.110 -17.723 1.00 44.81 81 GLY A O 1
ATOM 620 N N . SER A 1 82 ? 17.902 -9.859 -16.683 1.00 47.81 82 SER A N 1
ATOM 621 C CA . SER A 1 82 ? 18.341 -8.517 -17.094 1.00 47.81 82 SER A CA 1
ATOM 622 C C . SER A 1 82 ? 17.752 -7.413 -16.228 1.00 47.81 82 SER A C 1
ATOM 624 O O . SER A 1 82 ? 16.544 -7.381 -16.023 1.00 47.81 82 SER A O 1
ATOM 626 N N . SER A 1 83 ? 18.594 -6.488 -15.755 1.00 54.78 83 SER A N 1
ATOM 627 C CA . SER A 1 83 ? 18.139 -5.175 -15.291 1.00 54.78 83 SER A CA 1
ATOM 628 C C . SER A 1 83 ? 17.036 -4.715 -16.237 1.00 54.78 83 SER A C 1
ATOM 630 O O . SER A 1 83 ? 17.241 -4.703 -17.458 1.00 54.78 83 SER A O 1
ATOM 632 N N . SER A 1 84 ? 15.817 -4.522 -15.722 1.00 75.31 84 SER A N 1
ATOM 633 C CA . SER A 1 84 ? 14.658 -4.320 -16.593 1.00 75.31 84 SER A CA 1
ATOM 634 C C . SER A 1 84 ? 14.975 -3.178 -17.562 1.00 75.31 84 SER A C 1
ATOM 636 O O . SER A 1 84 ? 15.747 -2.267 -17.248 1.00 75.31 84 SER A O 1
ATOM 638 N N . ARG A 1 85 ? 14.440 -3.204 -18.786 1.00 83.25 85 ARG A N 1
ATOM 639 C CA . ARG A 1 85 ? 14.708 -2.120 -19.755 1.00 83.25 85 ARG A CA 1
ATOM 640 C C . ARG A 1 85 ? 14.414 -0.743 -19.148 1.00 83.25 85 ARG A C 1
ATOM 642 O O . ARG A 1 85 ? 15.055 0.236 -19.502 1.00 83.25 85 ARG A O 1
ATOM 649 N N . GLU A 1 86 ? 13.460 -0.687 -18.218 1.00 85.38 86 GLU A N 1
ATOM 650 C CA . GLU A 1 86 ? 13.158 0.491 -17.408 1.00 85.38 86 GLU A CA 1
ATOM 651 C C . GLU A 1 86 ? 14.230 0.803 -16.348 1.00 85.38 86 GLU A C 1
ATOM 653 O O . GLU A 1 86 ? 14.601 1.963 -16.195 1.00 85.38 86 GLU A O 1
ATOM 658 N N . GLU A 1 87 ? 14.774 -0.196 -15.651 1.00 88.31 87 GLU A N 1
ATOM 659 C CA . GLU A 1 87 ? 15.917 -0.029 -14.742 1.00 88.31 87 GLU A CA 1
ATOM 660 C C . GLU A 1 87 ? 17.136 0.545 -15.468 1.00 88.31 87 GLU A C 1
ATOM 662 O O . GLU A 1 87 ? 17.711 1.518 -14.999 1.00 88.31 87 GLU A O 1
ATOM 667 N N . THR A 1 88 ? 17.437 0.065 -16.677 1.00 91.44 88 THR A N 1
ATOM 668 C CA . THR A 1 88 ? 18.537 0.605 -17.498 1.00 91.44 88 THR A CA 1
ATOM 669 C C . THR A 1 88 ? 18.320 2.082 -17.864 1.00 91.44 88 THR A C 1
ATOM 671 O O . THR A 1 88 ? 19.273 2.859 -17.917 1.00 91.44 88 THR A O 1
ATOM 674 N N . VAL A 1 89 ? 17.069 2.503 -18.091 1.00 92.50 89 VAL A N 1
ATOM 675 C CA . VAL A 1 89 ? 16.719 3.921 -18.310 1.00 92.50 89 VAL A CA 1
ATOM 676 C C . VAL A 1 89 ? 16.901 4.729 -17.023 1.00 92.50 89 VAL A C 1
ATOM 678 O O . VAL A 1 89 ? 17.412 5.848 -17.067 1.00 92.50 89 VAL A O 1
ATOM 681 N N . ARG A 1 90 ? 16.519 4.177 -15.865 1.00 92.44 90 ARG A N 1
ATOM 682 C CA . ARG A 1 90 ? 16.740 4.834 -14.569 1.00 92.44 90 ARG A CA 1
ATOM 683 C C . ARG A 1 90 ? 18.223 4.935 -14.221 1.00 92.44 90 ARG A C 1
ATOM 685 O O . ARG A 1 90 ? 18.624 5.951 -13.666 1.00 92.44 90 ARG A O 1
ATOM 692 N N . ASP A 1 91 ? 19.030 3.943 -14.571 1.00 93.31 91 ASP A N 1
ATOM 693 C CA . ASP A 1 91 ? 20.479 3.976 -14.370 1.00 93.31 91 ASP A CA 1
ATOM 694 C C . ASP A 1 91 ? 21.130 5.064 -15.222 1.00 93.31 91 ASP A C 1
ATOM 696 O O . ASP A 1 91 ? 21.916 5.850 -14.699 1.00 93.31 91 ASP A O 1
ATOM 700 N N . ALA A 1 92 ? 20.705 5.222 -16.479 1.00 94.06 92 ALA A N 1
ATOM 701 C CA . ALA A 1 92 ? 21.142 6.334 -17.325 1.00 94.06 92 ALA A CA 1
ATOM 702 C C . ALA A 1 92 ? 20.867 7.701 -16.668 1.00 94.06 92 ALA A C 1
ATOM 704 O O . ALA A 1 92 ? 21.726 8.575 -16.658 1.00 94.06 92 ALA A O 1
ATOM 705 N N . LEU A 1 93 ? 19.685 7.871 -16.065 1.00 93.31 93 LEU A N 1
ATOM 706 C CA . LEU A 1 93 ? 19.295 9.102 -15.367 1.00 93.31 93 LEU A CA 1
ATOM 707 C C . LEU A 1 93 ? 20.046 9.339 -14.043 1.00 93.31 93 LEU A C 1
ATOM 709 O O . LEU A 1 93 ? 20.019 10.459 -13.532 1.00 93.31 93 LEU A O 1
ATOM 713 N N . ARG A 1 94 ? 20.662 8.304 -13.457 1.00 92.50 94 ARG A N 1
ATOM 714 C CA . ARG A 1 94 ? 21.469 8.396 -12.227 1.00 92.50 94 ARG A CA 1
ATOM 715 C C . ARG A 1 94 ? 22.948 8.612 -12.517 1.00 92.50 94 ARG A C 1
ATOM 717 O O . ARG A 1 94 ? 23.618 9.285 -11.742 1.00 92.50 94 ARG A O 1
ATOM 724 N N . GLU A 1 95 ? 23.453 7.978 -13.569 1.00 92.81 95 GLU A N 1
ATOM 725 C CA . GLU A 1 95 ? 24.877 7.957 -13.904 1.00 92.81 95 GLU A C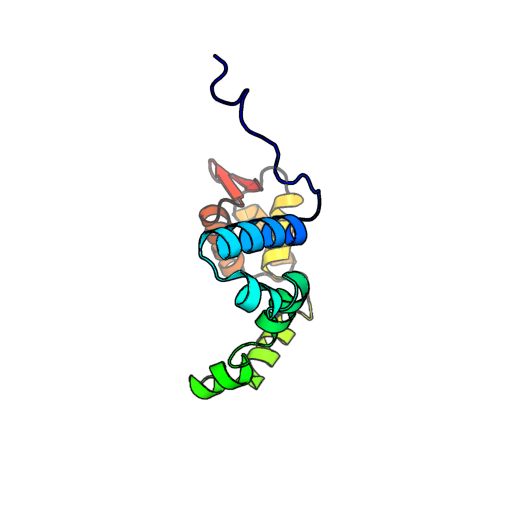A 1
ATOM 726 C C . GLU A 1 95 ? 25.299 9.130 -14.789 1.00 92.81 95 GLU A C 1
ATOM 728 O O . GLU A 1 95 ? 26.445 9.566 -14.704 1.00 92.81 95 GLU A O 1
ATOM 733 N N . LEU A 1 96 ? 24.404 9.631 -15.645 1.00 92.19 96 LEU A N 1
ATOM 734 C CA . LEU A 1 96 ? 24.697 10.759 -16.519 1.00 92.19 96 LEU A CA 1
ATOM 735 C C . LEU A 1 96 ? 24.385 12.083 -15.813 1.00 92.19 96 LEU A C 1
ATOM 737 O O . LEU A 1 96 ? 23.318 12.260 -15.223 1.00 92.19 96 LEU A O 1
ATOM 741 N N . ASP A 1 97 ? 25.307 13.035 -15.918 1.00 87.38 97 ASP A N 1
ATOM 742 C CA . ASP A 1 97 ? 25.123 14.394 -15.418 1.00 87.38 97 ASP A CA 1
ATOM 743 C C . ASP A 1 97 ? 24.365 15.242 -16.445 1.00 87.38 97 ASP A C 1
ATOM 745 O O . ASP A 1 97 ? 24.853 15.480 -17.547 1.00 87.38 97 ASP A O 1
ATOM 749 N N . GLU A 1 98 ? 23.178 15.719 -16.063 1.00 89.31 98 GLU A N 1
ATOM 750 C CA . GLU A 1 98 ? 22.316 16.567 -16.904 1.00 89.31 98 GLU A CA 1
ATOM 751 C C . GLU A 1 98 ? 22.070 15.996 -18.323 1.00 89.31 98 GLU A C 1
ATOM 753 O O . GLU A 1 98 ? 22.259 16.704 -19.317 1.00 89.31 98 GLU A O 1
ATOM 758 N N . PRO A 1 99 ? 21.617 14.733 -18.445 1.0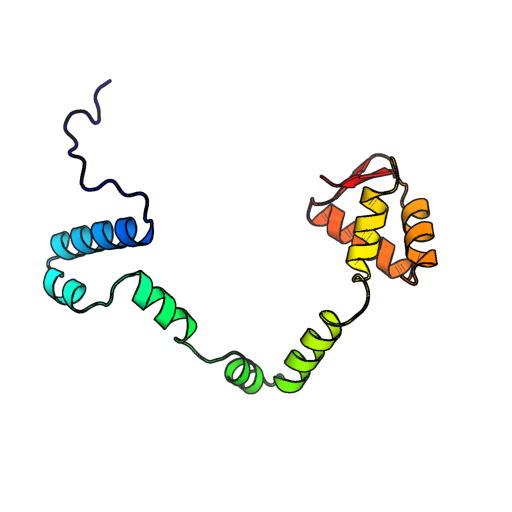0 94.44 99 PRO A N 1
ATOM 759 C CA . PRO A 1 99 ? 21.504 14.074 -19.736 1.00 94.44 99 PRO A CA 1
ATOM 760 C C . PRO A 1 99 ? 20.359 14.624 -20.586 1.00 94.44 99 PRO A C 1
ATOM 762 O O . PRO A 1 99 ? 19.254 14.889 -20.095 1.00 94.44 99 PRO A O 1
ATOM 765 N N . THR A 1 100 ? 20.600 14.716 -21.891 1.00 95.12 100 THR A N 1
ATOM 766 C CA . THR A 1 100 ? 19.549 14.913 -22.893 1.00 95.12 100 THR A CA 1
ATOM 767 C C . THR A 1 100 ? 18.876 13.591 -23.266 1.00 95.12 100 THR A C 1
ATOM 769 O O . THR A 1 100 ? 19.367 12.511 -22.936 1.00 95.12 100 THR A O 1
ATOM 772 N N . GLU A 1 101 ? 17.743 13.650 -23.975 1.00 94.25 101 GLU A N 1
ATOM 773 C CA . GLU A 1 101 ? 17.085 12.437 -24.491 1.00 94.25 101 GLU A CA 1
ATOM 774 C C . GLU A 1 101 ? 18.047 11.578 -25.326 1.00 94.25 101 GLU A C 1
ATOM 776 O O . GLU A 1 101 ? 18.085 10.360 -25.154 1.00 94.25 101 GLU A O 1
ATOM 781 N N . ASP A 1 102 ? 18.849 12.215 -26.182 1.00 94.44 102 ASP A N 1
ATOM 782 C CA . ASP A 1 102 ? 19.795 11.526 -27.060 1.00 94.44 102 ASP A CA 1
ATOM 783 C C . ASP A 1 102 ? 20.919 10.844 -26.262 1.00 94.44 102 ASP A C 1
ATOM 785 O O . ASP A 1 102 ? 21.304 9.721 -26.591 1.00 94.44 102 ASP A O 1
ATOM 789 N N . ASP A 1 103 ? 21.389 11.458 -25.169 1.00 94.94 103 ASP A N 1
ATOM 790 C CA . ASP A 1 103 ? 22.397 10.858 -24.281 1.00 94.94 103 ASP A CA 1
ATOM 791 C C . ASP A 1 103 ? 21.857 9.591 -23.597 1.00 94.94 103 ASP A C 1
ATOM 793 O O . ASP A 1 103 ? 22.537 8.566 -23.510 1.00 94.94 103 ASP A O 1
ATOM 797 N N . ILE A 1 104 ? 20.595 9.632 -23.156 1.00 95.50 104 ILE A N 1
ATOM 798 C CA . ILE A 1 104 ? 19.917 8.496 -22.515 1.00 95.50 104 ILE A CA 1
ATOM 799 C C . ILE A 1 104 ? 19.664 7.390 -23.540 1.00 95.50 104 ILE A C 1
ATOM 801 O O . ILE A 1 104 ? 19.871 6.208 -23.254 1.00 95.50 104 ILE A O 1
ATOM 805 N N . VAL A 1 105 ? 19.231 7.743 -24.751 1.00 96.56 105 VAL A N 1
ATOM 806 C CA . VAL A 1 105 ? 19.051 6.789 -25.853 1.00 96.56 105 VAL A CA 1
ATOM 807 C C . VAL A 1 105 ? 20.374 6.114 -26.195 1.00 96.56 105 VAL A C 1
ATOM 809 O O . VAL A 1 105 ? 20.393 4.890 -26.319 1.00 96.56 105 VAL A O 1
ATOM 812 N N . ALA A 1 106 ? 21.474 6.860 -26.291 1.00 95.19 106 ALA A N 1
ATOM 813 C CA . ALA A 1 106 ? 22.794 6.296 -26.554 1.00 95.19 106 ALA A CA 1
ATOM 814 C C . ALA A 1 106 ? 23.202 5.295 -25.460 1.00 95.19 106 ALA A C 1
ATOM 816 O O . ALA A 1 106 ? 23.476 4.133 -25.764 1.00 95.19 106 ALA A O 1
ATOM 817 N N . TYR A 1 107 ? 23.126 5.700 -24.189 1.00 93.94 107 TYR A N 1
ATOM 818 C CA . TYR A 1 107 ? 23.471 4.855 -23.040 1.00 93.94 107 TYR A CA 1
ATOM 819 C C . TYR A 1 107 ? 22.647 3.559 -22.985 1.00 93.94 107 TYR A C 1
ATOM 821 O O . TYR A 1 107 ? 23.162 2.469 -22.732 1.00 93.94 107 TYR A O 1
ATOM 829 N N . THR A 1 108 ? 21.340 3.667 -23.214 1.00 94.19 108 THR A N 1
ATOM 830 C CA . THR A 1 108 ? 20.412 2.532 -23.117 1.00 94.19 108 THR A CA 1
ATOM 831 C C . THR A 1 108 ? 20.521 1.606 -24.335 1.00 94.19 108 THR A C 1
ATOM 833 O O . THR A 1 108 ? 20.441 0.384 -24.185 1.00 94.19 108 THR A O 1
ATOM 836 N N . SER A 1 109 ? 20.805 2.154 -25.521 1.00 92.19 109 SER A N 1
ATOM 837 C CA . SER A 1 109 ? 21.027 1.384 -26.753 1.00 92.19 109 SER A CA 1
ATOM 838 C C . SER A 1 109 ? 22.287 0.526 -26.681 1.00 92.19 109 SER A C 1
ATOM 840 O O . SER A 1 109 ? 22.254 -0.637 -27.083 1.00 92.19 109 SER A O 1
ATOM 842 N N . GLU A 1 110 ? 23.376 1.044 -26.101 1.00 91.06 110 GLU A N 1
ATOM 843 C CA . GLU A 1 110 ? 24.601 0.269 -25.832 1.00 91.06 110 GLU A CA 1
ATOM 844 C C . GLU A 1 110 ? 24.341 -0.952 -24.935 1.00 91.06 110 GLU A C 1
ATOM 846 O O . GLU A 1 110 ? 25.057 -1.951 -25.000 1.00 91.06 110 GLU A O 1
ATOM 851 N N . ARG A 1 111 ? 23.277 -0.892 -24.131 1.00 89.56 111 ARG A N 1
ATOM 852 C CA . ARG A 1 111 ? 22.850 -1.934 -23.189 1.00 89.56 111 ARG A CA 1
ATOM 853 C C . ARG A 1 111 ? 21.677 -2.771 -23.712 1.00 89.56 111 ARG A C 1
ATOM 855 O O . ARG A 1 111 ? 21.114 -3.573 -22.974 1.00 89.56 111 ARG A O 1
ATOM 862 N N . GLY A 1 112 ? 21.328 -2.623 -24.992 1.00 87.62 112 GLY A N 1
ATOM 863 C CA . GLY A 1 112 ? 20.328 -3.449 -25.673 1.00 87.62 112 GLY A CA 1
ATOM 864 C C . GLY A 1 112 ? 18.876 -2.995 -25.501 1.00 87.62 112 GLY A C 1
ATOM 865 O O . GLY A 1 112 ? 17.959 -3.753 -25.829 1.00 87.62 112 GLY A O 1
ATOM 866 N N . VAL A 1 113 ? 18.634 -1.779 -25.009 1.00 90.81 113 VAL A N 1
ATOM 867 C CA . VAL A 1 113 ? 17.289 -1.194 -24.935 1.00 90.81 113 VAL A CA 1
ATOM 868 C C . VAL A 1 113 ? 16.968 -0.466 -26.248 1.00 90.81 113 VAL A C 1
ATOM 870 O O . VAL A 1 113 ? 17.748 0.379 -26.678 1.00 90.81 113 VAL A O 1
ATOM 873 N N . PRO A 1 114 ? 15.826 -0.746 -26.902 1.00 90.50 114 PRO A N 1
ATOM 874 C CA . PRO A 1 114 ? 15.430 -0.026 -28.112 1.00 90.50 114 PRO A CA 1
ATOM 875 C C . PRO A 1 114 ? 15.149 1.464 -27.854 1.00 90.50 114 PRO A C 1
ATOM 877 O O . PRO A 1 114 ? 14.437 1.802 -26.912 1.00 90.50 114 PRO A O 1
ATOM 880 N N . GLU A 1 115 ? 15.593 2.344 -28.752 1.00 91.81 115 GLU A N 1
ATOM 881 C CA . GLU A 1 115 ? 15.369 3.802 -28.692 1.00 91.81 115 GLU A CA 1
ATOM 882 C C . GLU A 1 115 ? 13.899 4.190 -28.442 1.00 91.81 115 GLU A C 1
ATOM 884 O O . GLU A 1 115 ? 13.591 4.973 -27.541 1.00 91.81 115 GLU A O 1
ATOM 889 N N . GLU A 1 116 ? 12.968 3.590 -29.190 1.00 90.56 116 GLU A N 1
ATOM 890 C CA . GLU A 1 116 ? 11.526 3.845 -29.043 1.00 90.56 116 GLU A CA 1
ATOM 891 C C . GLU A 1 116 ? 10.994 3.476 -27.649 1.00 90.56 116 GLU A C 1
ATOM 893 O O . GLU A 1 116 ? 10.085 4.128 -27.116 1.00 90.56 116 GLU A O 1
ATOM 898 N N . TYR A 1 117 ? 11.575 2.440 -27.036 1.00 91.06 117 TYR A N 1
ATOM 899 C CA . TYR A 1 117 ? 11.253 2.066 -25.665 1.00 91.06 117 TYR A CA 1
ATOM 900 C C . TYR A 1 117 ? 11.745 3.142 -24.699 1.00 91.06 117 TYR A C 1
ATOM 902 O O . TYR A 1 117 ? 10.956 3.621 -23.886 1.00 91.06 117 TYR A O 1
ATOM 910 N N . THR A 1 118 ? 13.003 3.572 -24.827 1.00 94.56 118 THR A N 1
ATOM 911 C CA . THR A 1 118 ? 13.613 4.609 -23.982 1.00 94.56 118 THR A CA 1
ATOM 912 C C . THR A 1 118 ? 12.808 5.906 -24.011 1.00 94.56 118 THR A C 1
ATOM 914 O O . THR A 1 118 ? 12.405 6.404 -22.959 1.00 94.56 118 THR A O 1
ATOM 917 N N . ARG A 1 119 ? 12.446 6.404 -25.201 1.00 94.31 119 ARG A N 1
ATOM 918 C CA . ARG A 1 119 ? 11.585 7.594 -25.350 1.00 94.31 119 ARG A CA 1
ATOM 919 C C . ARG A 1 119 ? 10.222 7.427 -24.684 1.00 94.31 119 ARG A C 1
ATOM 921 O O . ARG A 1 119 ? 9.677 8.345 -24.069 1.00 94.31 119 ARG A O 1
ATOM 928 N N . THR A 1 120 ? 9.628 6.243 -24.807 1.00 93.38 120 THR A N 1
ATOM 929 C CA . THR A 1 120 ? 8.332 5.950 -24.186 1.00 93.38 120 THR A CA 1
ATOM 930 C C . THR A 1 120 ? 8.429 5.882 -22.667 1.00 93.38 120 THR A C 1
ATOM 932 O O . THR A 1 120 ? 7.556 6.428 -21.992 1.00 93.38 120 THR A O 1
ATOM 935 N N . ALA A 1 121 ? 9.486 5.271 -22.137 1.00 92.12 121 ALA A N 1
ATOM 936 C CA . ALA A 1 121 ? 9.759 5.208 -20.709 1.00 92.12 121 ALA A CA 1
ATOM 937 C C . ALA A 1 121 ? 9.968 6.612 -20.121 1.00 92.12 121 ALA A C 1
ATOM 939 O O . ALA A 1 121 ? 9.301 6.960 -19.150 1.00 92.12 121 ALA A O 1
ATOM 940 N N . LEU A 1 122 ? 10.775 7.467 -20.761 1.00 93.94 122 LEU A N 1
ATOM 941 C CA . LEU A 1 122 ? 10.991 8.851 -20.316 1.00 93.94 122 LEU A CA 1
ATOM 942 C C . LEU A 1 122 ? 9.686 9.650 -20.242 1.00 93.94 122 LEU A C 1
ATOM 944 O O . LEU A 1 122 ? 9.395 10.264 -19.216 1.00 93.94 122 LEU A O 1
ATOM 948 N N . ARG A 1 123 ? 8.834 9.574 -21.273 1.00 93.69 123 ARG A N 1
ATOM 949 C CA . ARG A 1 123 ? 7.508 10.223 -21.241 1.00 93.69 123 ARG A CA 1
ATOM 950 C C . ARG A 1 123 ? 6.639 9.733 -20.084 1.00 93.69 123 ARG A C 1
ATOM 952 O O . ARG A 1 123 ? 5.902 10.530 -19.504 1.00 93.69 123 ARG A O 1
ATOM 959 N N . LYS A 1 124 ? 6.682 8.435 -19.767 1.00 93.06 124 LYS A N 1
ATOM 960 C CA . LYS A 1 124 ? 5.925 7.865 -18.644 1.00 93.06 124 LYS A CA 1
ATOM 961 C C . LYS A 1 124 ? 6.451 8.374 -17.305 1.00 93.06 124 LYS A C 1
ATOM 963 O O . LYS A 1 124 ? 5.646 8.841 -16.509 1.00 93.06 124 LYS A O 1
ATOM 968 N N . LEU A 1 125 ? 7.765 8.354 -17.100 1.00 92.88 125 LEU A N 1
ATOM 969 C CA . LEU A 1 125 ? 8.407 8.819 -15.867 1.00 92.88 125 LEU A CA 1
ATOM 970 C C . LEU A 1 125 ? 8.149 10.311 -15.614 1.00 92.88 125 LEU A C 1
ATOM 972 O O . LEU A 1 125 ? 7.832 10.704 -14.493 1.00 92.88 125 LEU A O 1
ATOM 976 N N . VAL A 1 126 ? 8.188 11.136 -16.666 1.00 93.25 126 VAL A N 1
ATOM 977 C CA . VAL A 1 126 ? 7.823 12.559 -16.571 1.00 93.25 126 VAL A CA 1
ATOM 978 C C . VAL A 1 126 ? 6.347 12.733 -16.220 1.00 93.25 126 VAL A C 1
ATOM 980 O O . VAL A 1 126 ? 6.002 13.523 -15.345 1.00 93.25 126 VAL A O 1
ATOM 983 N N . ARG A 1 127 ? 5.452 11.965 -16.854 1.00 91.62 127 ARG A N 1
ATOM 984 C CA . ARG A 1 127 ? 4.013 12.003 -16.548 1.00 91.62 127 ARG A CA 1
ATOM 985 C C . ARG A 1 127 ? 3.705 11.547 -15.117 1.00 91.62 127 ARG A C 1
ATOM 987 O O . ARG A 1 127 ? 2.765 12.067 -14.523 1.00 91.62 127 ARG A O 1
ATOM 994 N N . ALA A 1 128 ? 4.458 10.582 -14.597 1.00 90.12 128 ALA A N 1
ATOM 995 C CA . ALA A 1 128 ? 4.342 10.089 -13.227 1.00 90.12 128 ALA A CA 1
ATOM 996 C C . ALA A 1 128 ? 4.922 11.066 -12.189 1.00 90.12 128 ALA A C 1
ATOM 998 O O . ALA A 1 128 ? 4.602 10.958 -11.010 1.00 90.12 128 ALA A O 1
ATOM 999 N N . GLY A 1 129 ? 5.733 12.039 -12.620 1.00 93.31 129 GLY A N 1
ATOM 1000 C CA . GLY A 1 129 ? 6.420 12.972 -11.729 1.00 93.31 129 GLY A CA 1
ATOM 1001 C C . GLY A 1 129 ? 7.659 12.379 -11.051 1.00 93.31 129 GLY A C 1
ATOM 1002 O O . GLY A 1 129 ? 8.129 12.946 -10.074 1.00 93.31 129 GLY A O 1
ATOM 1003 N N . GLU A 1 130 ? 8.188 11.261 -11.555 1.00 90.06 130 GLU A N 1
ATOM 1004 C CA . GLU A 1 130 ? 9.448 10.654 -11.089 1.00 90.06 130 GLU A CA 1
ATOM 1005 C C . GLU A 1 130 ? 10.676 11.333 -11.719 1.00 90.06 130 GLU A C 1
ATOM 1007 O O . GLU A 1 130 ? 11.775 11.310 -11.170 1.00 90.06 130 GLU A O 1
ATOM 1012 N N . VAL A 1 131 ? 10.498 11.939 -12.896 1.00 94.56 131 VAL A N 1
ATOM 1013 C CA . VAL A 1 131 ? 11.542 12.646 -13.644 1.00 94.56 131 VAL A CA 1
ATOM 1014 C C . VAL A 1 131 ? 11.023 14.025 -14.031 1.00 94.56 131 VAL A C 1
ATOM 1016 O O . VAL A 1 131 ? 9.879 14.184 -14.447 1.00 94.56 131 VAL A O 1
ATOM 1019 N N . SER A 1 132 ? 11.880 15.032 -13.929 1.00 92.50 132 SER A N 1
ATOM 1020 C CA . SER A 1 132 ? 11.649 16.360 -14.489 1.00 92.50 132 SER A CA 1
ATOM 1021 C C . SER A 1 132 ? 12.404 16.519 -15.803 1.00 92.50 132 SER A C 1
ATOM 1023 O O . SER A 1 132 ? 13.555 16.103 -15.914 1.00 92.50 132 SER A O 1
ATOM 1025 N N . GLU A 1 133 ? 11.754 17.138 -16.785 1.00 92.38 133 GLU A N 1
ATOM 1026 C CA . GLU A 1 133 ? 12.386 17.596 -18.020 1.00 92.38 133 GLU A CA 1
ATOM 1027 C C . GLU A 1 133 ? 12.409 19.127 -18.011 1.00 92.38 133 GLU A C 1
ATOM 1029 O O . GLU A 1 133 ? 11.398 19.780 -17.737 1.00 92.38 133 GLU A O 1
ATOM 1034 N N . SER A 1 134 ? 13.581 19.705 -18.255 1.00 90.62 134 SER A N 1
ATOM 1035 C CA . SER A 1 134 ? 13.769 21.147 -18.360 1.00 90.62 134 SER A CA 1
ATOM 1036 C C . SER A 1 134 ? 14.723 21.457 -19.501 1.00 90.62 134 SER A C 1
ATOM 1038 O O . SER A 1 134 ? 15.914 21.163 -19.427 1.00 90.62 134 SER A O 1
ATOM 1040 N N . ARG A 1 135 ? 14.210 22.113 -20.548 1.00 88.31 135 ARG A N 1
ATOM 1041 C CA . ARG A 1 135 ? 14.996 22.541 -21.722 1.00 88.31 135 ARG A CA 1
ATOM 1042 C C . ARG A 1 135 ? 15.703 21.373 -22.428 1.00 88.31 135 ARG A C 1
ATOM 1044 O O . ARG A 1 135 ? 16.801 21.553 -22.946 1.00 88.31 135 ARG A O 1
ATOM 1051 N N . GLY A 1 136 ? 15.074 20.203 -22.454 1.00 89.12 136 GLY A N 1
ATOM 1052 C CA . GLY A 1 136 ? 15.599 18.978 -23.054 1.00 89.12 136 GLY A CA 1
ATOM 1053 C C . GLY A 1 136 ? 16.531 18.172 -22.149 1.00 89.12 136 GLY A C 1
ATOM 1054 O O . GLY A 1 136 ? 17.028 17.144 -22.595 1.00 89.12 136 GLY A O 1
ATOM 1055 N N . VAL A 1 137 ? 16.760 18.612 -20.907 1.00 94.00 137 VAL A N 1
ATOM 1056 C CA . VAL A 1 137 ? 17.572 17.905 -19.906 1.00 94.00 137 VAL A CA 1
ATOM 1057 C C . VAL A 1 137 ? 16.664 17.187 -18.918 1.00 94.00 137 VAL A C 1
ATOM 1059 O O . VAL A 1 137 ? 15.727 17.789 -18.386 1.00 94.00 137 VAL A O 1
ATOM 1062 N N . TYR A 1 138 ? 16.966 15.922 -18.642 1.00 93.50 138 TYR A N 1
ATOM 1063 C CA . TYR A 1 138 ? 16.205 15.080 -17.726 1.00 93.50 138 TYR A CA 1
ATOM 1064 C C . TYR A 1 138 ? 16.913 14.937 -16.376 1.00 93.50 138 TYR A C 1
ATOM 1066 O O . TYR A 1 138 ? 18.129 14.776 -16.304 1.00 93.50 138 TYR A O 1
ATOM 1074 N N . ARG A 1 139 ? 16.143 14.967 -15.285 1.00 91.56 139 ARG A N 1
ATOM 1075 C CA . ARG A 1 139 ? 16.642 14.745 -13.920 1.00 91.56 139 ARG A CA 1
ATOM 1076 C C . ARG A 1 139 ? 15.608 14.008 -13.072 1.00 91.56 139 ARG A C 1
ATOM 1078 O O . ARG A 1 139 ? 14.449 14.418 -13.043 1.00 91.56 139 ARG A O 1
ATOM 1085 N N . LEU A 1 140 ? 16.042 12.976 -12.348 1.00 90.62 140 LEU A N 1
ATOM 1086 C CA . LEU A 1 140 ? 15.234 12.285 -11.332 1.00 90.62 140 LEU A CA 1
ATOM 1087 C C . LEU A 1 140 ? 14.869 13.221 -10.166 1.00 90.62 140 LEU A C 1
ATOM 1089 O O . LEU A 1 140 ? 15.700 14.029 -9.742 1.00 90.62 140 LEU A O 1
ATOM 1093 N N . LEU A 1 141 ? 13.630 13.115 -9.681 1.00 87.56 141 LEU A N 1
ATOM 1094 C CA . LEU A 1 141 ? 13.083 13.913 -8.576 1.00 87.56 141 LEU A CA 1
ATOM 1095 C C . LEU A 1 141 ? 13.169 13.207 -7.218 1.00 87.56 141 LEU A C 1
ATOM 1097 O O . LEU A 1 141 ? 13.131 11.958 -7.185 1.00 87.56 141 LEU A O 1
#

Radius of gyration: 26.17 Å; chains: 1; bounding box: 50×49×60 Å